Protein AF-A0A1E7EWP4-F1 (afdb_monomer)

Foldseek 3Di:
DDDDDDDDDPDPPDPPPPLALVVLLVQLVVCLVVVHQRDLSSLVRVPPPDPDPCLLVSLLSCCCRVPVCNFPFAFAPDDDDDDDPDDDRPGHTSVRDDSNRSSVSSSVVSVD

Organism: NCBI:txid635003

Structure (mmCIF, N/CA/C/O ba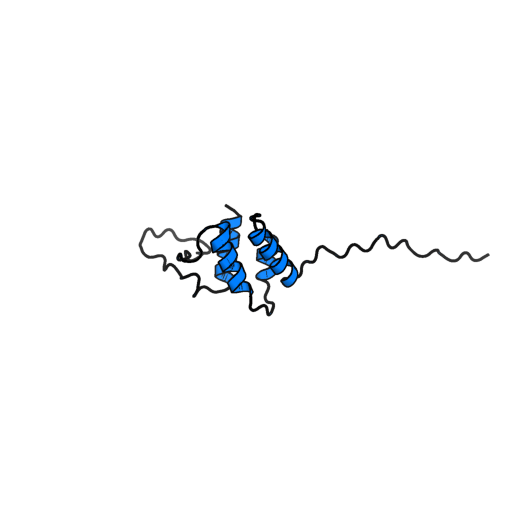ckbone):
data_AF-A0A1E7EWP4-F1
#
_entry.id   AF-A0A1E7EWP4-F1
#
loop_
_atom_site.group_PDB
_atom_site.id
_atom_site.type_symbol
_atom_site.label_atom_id
_atom_site.label_alt_id
_atom_site.label_comp_id
_atom_site.label_asym_id
_atom_site.label_entity_id
_atom_site.label_seq_id
_atom_site.pdbx_PDB_ins_code
_atom_site.Cartn_x
_atom_site.Cartn_y
_atom_site.Cartn_z
_atom_site.occupancy
_atom_site.B_iso_or_equiv
_atom_site.auth_seq_id
_atom_site.auth_comp_id
_atom_site.auth_asym_id
_atom_site.auth_atom_id
_atom_site.pdbx_PDB_model_num
ATOM 1 N N . MET A 1 1 ? 6.792 64.890 13.996 1.00 45.81 1 MET A N 1
ATOM 2 C CA . MET A 1 1 ? 5.702 63.901 13.861 1.00 45.81 1 MET A CA 1
ATOM 3 C C . MET A 1 1 ? 6.115 62.902 12.796 1.00 45.81 1 MET A C 1
ATOM 5 O O . MET A 1 1 ? 6.235 63.286 11.645 1.00 45.81 1 MET A O 1
ATOM 9 N N . GLY A 1 2 ? 6.421 61.669 13.185 1.00 43.00 2 GLY A N 1
ATOM 10 C CA . GLY A 1 2 ? 6.774 60.591 12.262 1.00 43.00 2 GLY A CA 1
ATOM 11 C C . GLY A 1 2 ? 6.439 59.272 12.940 1.00 43.00 2 GLY A C 1
ATOM 12 O O . GLY A 1 2 ? 7.202 58.796 13.771 1.00 43.00 2 GLY A O 1
ATOM 13 N N . THR A 1 3 ? 5.240 58.757 12.685 1.00 48.91 3 THR A N 1
ATOM 14 C CA . THR A 1 3 ? 4.755 57.495 13.249 1.00 48.91 3 THR A CA 1
ATOM 15 C C . THR A 1 3 ? 5.374 56.334 12.480 1.00 48.91 3 THR A C 1
ATOM 17 O O . THR A 1 3 ? 5.195 56.221 11.268 1.00 48.91 3 THR A O 1
ATOM 20 N N . THR A 1 4 ? 6.104 55.476 13.183 1.00 55.53 4 THR A N 1
ATOM 21 C CA . THR A 1 4 ? 6.607 54.196 12.679 1.00 55.53 4 THR A CA 1
ATOM 22 C C . THR A 1 4 ? 5.440 53.234 12.405 1.00 55.53 4 THR A C 1
ATOM 24 O O . THR A 1 4 ? 4.515 53.155 13.217 1.00 55.53 4 THR A O 1
ATOM 27 N N . PRO A 1 5 ? 5.432 52.480 11.290 1.00 54.41 5 PRO A N 1
ATOM 28 C CA . PRO A 1 5 ? 4.431 51.443 11.088 1.00 54.41 5 PRO A CA 1
ATOM 29 C C . PRO A 1 5 ? 4.766 50.186 11.907 1.00 54.41 5 PRO A C 1
ATOM 31 O O . PRO A 1 5 ? 5.861 49.629 11.837 1.00 54.41 5 PRO A O 1
ATOM 34 N N . SER A 1 6 ? 3.767 49.772 12.683 1.00 58.97 6 SER A N 1
ATOM 35 C CA . SER A 1 6 ? 3.690 48.581 13.531 1.00 58.97 6 SER A CA 1
ATOM 36 C C . SER A 1 6 ? 3.971 47.274 12.760 1.00 58.97 6 SER A C 1
ATOM 38 O O . SER A 1 6 ? 3.562 47.156 11.598 1.00 58.97 6 SER A O 1
ATOM 40 N N . PRO A 1 7 ? 4.646 46.272 13.358 1.00 60.16 7 PRO A N 1
ATOM 41 C CA . PRO A 1 7 ? 4.957 45.023 12.676 1.00 60.16 7 PRO A CA 1
ATOM 42 C C . PRO A 1 7 ? 3.683 44.226 12.377 1.00 60.16 7 PRO A C 1
ATOM 44 O O . PRO A 1 7 ? 2.856 43.959 13.246 1.00 60.16 7 PRO A O 1
ATOM 47 N N . ARG A 1 8 ? 3.548 43.838 11.105 1.00 55.50 8 ARG A N 1
ATOM 48 C CA . ARG A 1 8 ? 2.494 42.964 10.580 1.00 55.50 8 ARG A CA 1
ATOM 49 C C . ARG A 1 8 ? 2.304 41.740 11.480 1.00 55.50 8 ARG A C 1
ATOM 51 O O . ARG A 1 8 ? 3.238 40.959 11.657 1.00 55.50 8 ARG A O 1
ATOM 58 N N . ASN A 1 9 ? 1.074 41.568 11.964 1.00 50.84 9 ASN A N 1
ATOM 59 C CA . ASN A 1 9 ? 0.548 40.341 12.555 1.00 50.84 9 ASN A CA 1
ATOM 60 C C . ASN A 1 9 ? 0.941 39.126 11.699 1.00 50.84 9 ASN A C 1
ATOM 62 O O . ASN A 1 9 ? 0.312 38.848 10.678 1.00 50.84 9 ASN A O 1
ATOM 66 N N . LYS A 1 10 ? 1.978 38.392 12.107 1.00 58.94 10 LYS A N 1
ATOM 67 C CA . LYS A 1 10 ? 2.149 37.003 11.688 1.00 58.94 10 LYS A CA 1
ATOM 68 C C . LYS A 1 10 ? 1.233 36.203 12.601 1.00 58.94 10 LYS A C 1
ATOM 70 O O . LYS A 1 10 ? 1.532 36.052 13.782 1.00 58.94 10 LYS A O 1
ATOM 75 N N . GLY A 1 11 ? 0.089 35.768 12.073 1.00 60.62 11 GLY A N 1
ATOM 76 C CA . GLY A 1 11 ? -0.732 34.764 12.748 1.00 60.62 11 GLY A CA 1
ATOM 77 C C . GLY A 1 11 ? 0.112 33.528 13.095 1.00 60.62 11 GLY A C 1
ATOM 78 O O . GLY A 1 11 ? 1.218 33.379 12.563 1.00 60.62 11 GLY A O 1
ATOM 79 N N . PRO A 1 12 ? -0.367 32.651 13.992 1.00 58.12 12 PRO A N 1
ATOM 80 C CA . PRO A 1 12 ? 0.355 31.435 14.348 1.00 58.12 12 PRO A CA 1
ATOM 81 C C . PRO A 1 12 ? 0.770 30.685 13.078 1.00 58.12 12 PRO A C 1
ATOM 83 O O . PRO A 1 12 ? -0.060 30.361 12.228 1.00 58.12 12 PRO A O 1
ATOM 86 N N . PHE A 1 13 ? 2.077 30.462 12.926 1.00 58.62 13 PHE A N 1
ATOM 87 C CA . PHE A 1 13 ? 2.611 29.607 11.878 1.00 58.62 13 PHE A CA 1
ATOM 88 C C . PHE A 1 13 ? 2.175 28.180 12.202 1.00 58.62 13 PHE A C 1
ATOM 90 O O . PHE A 1 13 ? 2.782 27.509 13.034 1.00 58.62 13 PHE A O 1
ATOM 97 N N . PHE A 1 14 ? 1.087 27.736 11.583 1.00 51.72 14 PHE A N 1
ATOM 98 C CA . PHE A 1 14 ? 0.759 26.323 11.529 1.00 51.72 14 PHE A CA 1
ATOM 99 C C . PHE A 1 14 ? 1.651 25.713 10.447 1.00 51.72 14 PHE A C 1
ATOM 101 O O . PHE A 1 14 ? 1.488 26.081 9.278 1.00 51.72 14 PHE A O 1
ATOM 108 N N . PRO A 1 15 ? 2.615 24.835 10.788 1.00 55.25 15 PRO A N 1
ATOM 109 C CA . PRO A 1 15 ? 3.336 24.113 9.756 1.00 55.25 15 PRO A CA 1
ATOM 110 C C . PRO A 1 15 ? 2.295 23.382 8.896 1.00 55.25 15 PRO A C 1
ATOM 112 O O . PRO A 1 15 ? 1.346 22.814 9.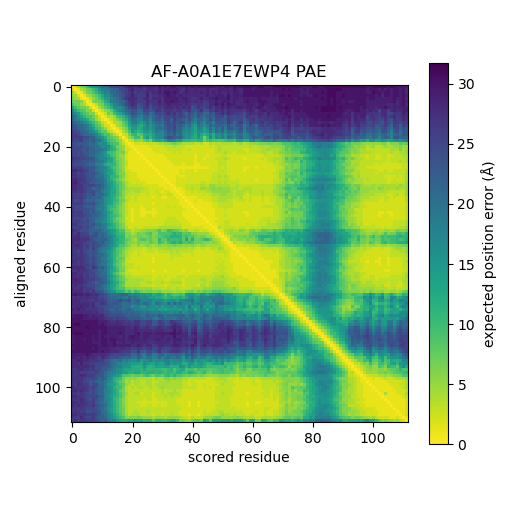452 1.00 55.25 15 PRO A O 1
ATOM 115 N N . PRO A 1 16 ? 2.406 23.426 7.557 1.00 58.88 16 PRO A N 1
ATOM 116 C CA . PRO A 1 16 ? 1.507 22.661 6.706 1.00 58.88 16 PRO A CA 1
ATOM 117 C C . PRO A 1 16 ? 1.533 21.205 7.179 1.00 58.88 16 PRO A C 1
ATOM 119 O O . PRO A 1 16 ? 2.614 20.692 7.484 1.00 58.88 16 PRO A O 1
ATOM 122 N N . LYS A 1 17 ? 0.349 20.571 7.286 1.00 60.44 17 LYS A N 1
ATOM 123 C CA . LYS A 1 17 ? 0.207 19.124 7.543 1.00 60.44 17 LYS A CA 1
ATOM 124 C C . LYS A 1 17 ? 1.312 18.430 6.761 1.00 60.44 17 LYS A C 1
ATOM 126 O O . LYS A 1 17 ? 1.404 18.658 5.561 1.00 60.44 17 LYS A O 1
ATOM 131 N N . GLN A 1 18 ? 2.216 17.732 7.436 1.00 61.50 18 GLN A N 1
ATOM 132 C CA . GLN A 1 18 ? 3.487 17.381 6.819 1.00 61.50 18 GLN A CA 1
ATOM 133 C C . GLN A 1 18 ? 3.239 16.440 5.624 1.00 61.50 18 GLN A C 1
ATOM 135 O O . GLN A 1 18 ? 2.836 15.287 5.784 1.00 61.50 18 GLN A O 1
ATOM 140 N N . LEU A 1 19 ? 3.410 16.982 4.416 1.00 73.69 19 LEU A N 1
ATOM 141 C CA . LEU A 1 19 ? 3.131 16.343 3.123 1.00 73.69 19 LEU A CA 1
ATOM 142 C C . LEU A 1 19 ? 4.350 15.567 2.605 1.00 73.69 19 LEU A C 1
ATOM 144 O O . LEU A 1 19 ? 4.475 15.339 1.403 1.00 73.69 19 LEU A O 1
ATOM 148 N N . THR A 1 20 ? 5.296 15.214 3.479 1.00 86.50 20 THR A N 1
ATOM 149 C CA . THR A 1 20 ? 6.471 14.470 3.033 1.00 86.50 20 THR A CA 1
ATOM 150 C C . THR A 1 20 ? 6.127 12.987 2.895 1.00 86.50 20 THR A C 1
ATOM 152 O O . THR A 1 20 ? 5.315 12.461 3.665 1.00 86.50 20 THR A O 1
ATOM 155 N N . PRO A 1 21 ? 6.761 12.275 1.953 1.00 87.75 21 PRO A N 1
ATOM 156 C CA . PRO A 1 21 ? 6.588 10.833 1.830 1.00 87.75 21 PRO A CA 1
ATOM 157 C C . PRO A 1 21 ? 6.960 10.049 3.098 1.00 87.75 21 PRO A C 1
ATOM 159 O O . PRO A 1 21 ? 6.369 9.010 3.378 1.00 87.75 21 PRO A O 1
ATOM 162 N N . ARG A 1 22 ? 7.901 10.553 3.907 1.00 87.94 22 ARG A N 1
ATOM 163 C CA . ARG A 1 22 ? 8.275 9.929 5.187 1.00 87.94 22 ARG A CA 1
ATOM 164 C C . ARG A 1 22 ? 7.168 10.039 6.227 1.00 87.94 22 ARG A C 1
ATOM 166 O O . ARG A 1 22 ? 6.869 9.054 6.894 1.00 87.94 22 ARG A O 1
ATOM 173 N N . ASP A 1 23 ? 6.539 11.205 6.329 1.00 89.06 23 ASP A N 1
ATOM 174 C CA . ASP A 1 23 ? 5.429 11.403 7.262 1.00 89.06 23 ASP A CA 1
ATOM 175 C C . ASP A 1 23 ? 4.198 10.608 6.822 1.00 89.06 23 ASP A C 1
ATOM 177 O O . ASP A 1 23 ? 3.486 10.063 7.660 1.00 89.06 23 ASP A O 1
ATOM 181 N N . ALA A 1 24 ? 3.975 10.487 5.509 1.00 91.06 24 ALA A N 1
ATOM 182 C CA . ALA A 1 24 ? 2.948 9.607 4.961 1.00 91.06 24 ALA A CA 1
ATOM 183 C C . ALA A 1 24 ? 3.191 8.142 5.350 1.00 91.06 24 ALA A C 1
ATOM 185 O O . ALA A 1 24 ? 2.263 7.465 5.777 1.00 91.06 24 ALA A O 1
ATOM 186 N N . LEU A 1 25 ? 4.439 7.668 5.288 1.00 90.69 25 LEU A N 1
ATOM 187 C CA . LEU A 1 25 ? 4.789 6.309 5.706 1.00 90.69 25 LEU A CA 1
ATOM 188 C C . LEU A 1 25 ? 4.462 6.069 7.188 1.00 90.69 25 LEU A C 1
ATOM 190 O O . LEU A 1 25 ? 3.814 5.075 7.504 1.00 90.69 25 LEU A O 1
ATOM 194 N N . LEU A 1 26 ? 4.821 7.008 8.070 1.00 90.44 26 LEU A N 1
ATOM 195 C CA . LEU A 1 26 ? 4.497 6.930 9.500 1.00 90.44 26 LEU A CA 1
ATOM 196 C C . LEU A 1 26 ? 2.983 6.935 9.759 1.00 90.44 26 LEU A C 1
ATOM 198 O O . LEU A 1 26 ? 2.493 6.199 10.613 1.00 90.44 26 LEU A O 1
ATOM 202 N N . ARG A 1 27 ? 2.220 7.752 9.021 1.00 92.31 27 ARG A N 1
ATOM 203 C CA . ARG A 1 27 ? 0.752 7.781 9.138 1.00 92.31 27 ARG A CA 1
ATOM 204 C C . ARG A 1 27 ? 0.114 6.468 8.705 1.00 92.31 27 ARG A C 1
ATOM 206 O O . ARG A 1 27 ? -0.810 6.003 9.371 1.00 92.31 27 ARG A O 1
ATOM 213 N N . ILE A 1 28 ? 0.618 5.864 7.630 1.00 92.81 28 ILE A N 1
ATOM 214 C CA . ILE A 1 28 ? 0.165 4.548 7.172 1.00 92.81 28 ILE A CA 1
ATOM 215 C C . ILE A 1 28 ? 0.463 3.499 8.245 1.00 92.81 28 ILE A C 1
ATOM 217 O O . ILE A 1 28 ? -0.442 2.768 8.627 1.00 92.81 28 ILE A O 1
ATOM 221 N N . GLU A 1 29 ? 1.688 3.453 8.778 1.00 92.62 29 GLU A N 1
ATOM 222 C CA . GLU A 1 29 ? 2.061 2.511 9.844 1.00 92.62 29 GLU A CA 1
ATOM 223 C C . GLU A 1 29 ? 1.135 2.628 11.059 1.00 92.62 29 GLU A C 1
ATOM 225 O O . GLU A 1 29 ? 0.569 1.627 11.490 1.00 92.62 29 GLU A O 1
ATOM 230 N N . ASN A 1 30 ? 0.893 3.849 11.540 1.00 92.44 30 ASN A N 1
ATOM 231 C CA . ASN A 1 30 ? -0.006 4.087 12.667 1.00 92.44 30 ASN A CA 1
ATOM 232 C C . ASN A 1 30 ? -1.465 3.693 12.360 1.00 92.44 30 ASN A C 1
ATOM 234 O O . ASN A 1 30 ? -2.181 3.225 13.244 1.00 92.44 30 ASN A O 1
ATOM 238 N N . SER A 1 31 ? -1.919 3.868 11.114 1.00 92.44 31 SER A N 1
ATOM 239 C CA . SER A 1 31 ? -3.262 3.439 10.697 1.00 92.44 31 SER A CA 1
ATOM 240 C C . SER A 1 31 ? -3.375 1.915 10.749 1.00 92.44 31 SER A C 1
ATOM 242 O O . SER A 1 31 ? -4.294 1.391 11.368 1.00 92.44 31 SER A O 1
ATOM 244 N N . LEU A 1 32 ? -2.377 1.203 10.223 1.00 91.75 32 LEU A N 1
ATOM 245 C CA . LEU A 1 32 ? -2.328 -0.260 10.256 1.00 91.75 32 LEU A CA 1
ATOM 246 C C . LEU A 1 32 ? -2.236 -0.803 11.691 1.00 91.75 32 LEU A C 1
ATOM 248 O O . LEU A 1 32 ? -2.953 -1.737 12.037 1.00 91.75 32 LEU A O 1
ATOM 252 N N . ASP A 1 33 ? -1.409 -0.196 12.547 1.00 92.25 33 ASP A N 1
ATOM 253 C CA . ASP A 1 33 ? -1.261 -0.599 13.954 1.00 92.25 33 ASP A CA 1
ATOM 254 C C . ASP A 1 33 ? -2.545 -0.375 14.771 1.00 92.25 33 ASP A C 1
ATOM 256 O O . ASP A 1 33 ? -2.836 -1.131 15.698 1.00 92.25 33 ASP A O 1
ATOM 260 N N . SER A 1 34 ? -3.326 0.655 14.430 1.00 90.75 34 SER A N 1
ATOM 261 C CA . SER A 1 34 ? -4.603 0.964 15.089 1.00 90.75 34 SER A CA 1
ATOM 262 C C . SER A 1 34 ? -5.809 0.257 14.463 1.00 90.75 34 SER A C 1
ATOM 264 O O . SER A 1 34 ? -6.916 0.378 14.989 1.00 90.75 34 SER A O 1
ATOM 266 N N . GLY A 1 35 ? -5.616 -0.477 13.361 1.00 87.00 35 GLY A N 1
ATOM 267 C CA . GLY A 1 35 ? -6.703 -1.073 12.582 1.00 87.00 35 GLY A CA 1
ATOM 268 C C . GLY A 1 35 ? -7.594 -0.041 11.878 1.00 87.00 35 GLY A C 1
ATOM 269 O O . GLY A 1 35 ? -8.745 -0.335 11.565 1.00 87.00 35 GLY A O 1
ATOM 270 N N . ALA A 1 36 ? -7.092 1.177 11.671 1.00 89.19 36 ALA A N 1
ATOM 271 C CA . ALA A 1 36 ? -7.767 2.224 10.920 1.00 89.19 36 ALA A CA 1
ATOM 272 C C . ALA A 1 36 ? -7.506 2.092 9.410 1.00 89.19 36 ALA A C 1
ATOM 274 O O . ALA A 1 36 ? -6.475 1.578 8.980 1.00 89.19 36 ALA A O 1
ATOM 275 N N . THR A 1 37 ? -8.433 2.620 8.610 1.00 88.62 37 THR A N 1
ATOM 276 C CA . THR A 1 37 ? -8.332 2.644 7.145 1.00 88.62 37 THR A CA 1
ATOM 277 C C . THR A 1 37 ? -7.182 3.528 6.676 1.00 88.62 37 THR A C 1
ATOM 279 O O . THR A 1 37 ? -7.003 4.651 7.162 1.00 88.62 37 THR A O 1
ATOM 282 N N . VAL A 1 38 ? -6.426 3.052 5.690 1.00 91.81 38 VAL A N 1
ATOM 283 C CA . VAL A 1 38 ? -5.298 3.799 5.132 1.00 91.81 38 VAL A CA 1
ATOM 284 C C . VAL A 1 38 ? -5.776 4.902 4.183 1.00 91.81 38 VAL A C 1
ATOM 286 O O . VAL A 1 38 ? -6.627 4.708 3.318 1.00 91.81 38 VAL A O 1
ATOM 289 N N . SER A 1 39 ? -5.186 6.096 4.297 1.00 92.12 39 SER A N 1
ATOM 290 C CA . SER A 1 39 ? -5.498 7.215 3.403 1.00 92.12 39 SER A CA 1
ATOM 291 C C . SER A 1 39 ? -4.892 7.031 2.009 1.00 92.12 39 SER A C 1
ATOM 293 O O . SER A 1 39 ? -3.677 6.887 1.852 1.00 92.12 39 SER A O 1
ATOM 295 N N . ILE A 1 40 ? -5.722 7.169 0.969 1.00 92.88 40 ILE A N 1
ATOM 296 C CA . ILE A 1 40 ? -5.282 7.195 -0.438 1.00 92.88 40 ILE A CA 1
ATOM 297 C C . ILE A 1 40 ? -4.233 8.292 -0.681 1.00 92.88 40 ILE A C 1
ATOM 299 O O . ILE A 1 40 ? -3.317 8.107 -1.485 1.00 92.88 40 ILE A O 1
ATOM 303 N N . GLU A 1 41 ? -4.362 9.449 -0.025 1.00 91.44 41 GLU A N 1
ATOM 304 C CA . GLU A 1 41 ? -3.413 10.557 -0.185 1.00 91.44 41 GLU A CA 1
ATOM 305 C C . GLU A 1 41 ? -2.025 10.183 0.338 1.00 91.44 41 GLU A C 1
ATOM 307 O O . GLU A 1 41 ? -1.024 10.469 -0.319 1.00 91.44 41 GLU A O 1
ATOM 312 N N . ASP A 1 42 ? -1.963 9.467 1.461 1.00 91.25 42 ASP A N 1
ATOM 313 C CA . ASP A 1 42 ? -0.704 8.994 2.029 1.00 91.25 42 ASP A CA 1
ATOM 314 C C . ASP A 1 42 ? -0.060 7.925 1.145 1.00 91.25 42 ASP A C 1
ATOM 316 O O . ASP A 1 42 ? 1.150 7.968 0.905 1.00 91.25 42 ASP A O 1
ATOM 320 N N . VAL A 1 43 ? -0.863 7.022 0.569 1.00 92.00 43 VAL A N 1
ATOM 321 C CA . VAL A 1 43 ? -0.358 6.046 -0.406 1.00 92.00 43 VAL A CA 1
ATOM 322 C C . VAL A 1 43 ? 0.227 6.761 -1.625 1.00 92.00 43 VAL A C 1
ATOM 324 O O . VAL A 1 43 ? 1.337 6.448 -2.045 1.00 92.00 43 VAL A O 1
ATOM 327 N N . LYS A 1 44 ? -0.446 7.781 -2.171 1.00 91.56 44 LYS A N 1
ATOM 328 C CA . LYS A 1 44 ? 0.099 8.574 -3.288 1.00 91.56 44 LYS A CA 1
ATOM 329 C C . LYS A 1 44 ? 1.419 9.258 -2.929 1.00 91.56 44 LYS A C 1
ATOM 331 O O . LYS A 1 44 ? 2.325 9.284 -3.760 1.00 91.56 44 LYS A O 1
ATOM 336 N N . LEU A 1 45 ? 1.545 9.786 -1.710 1.00 91.88 45 LEU A N 1
ATOM 337 C CA . LEU A 1 45 ? 2.774 10.435 -1.249 1.00 91.88 45 LEU A CA 1
ATOM 338 C C . LEU A 1 45 ? 3.952 9.459 -1.192 1.00 91.88 45 LEU A C 1
ATOM 340 O O . LEU A 1 45 ? 5.035 9.796 -1.667 1.00 91.88 45 LEU A O 1
ATOM 344 N N . ILE A 1 46 ? 3.761 8.235 -0.690 1.00 91.50 46 ILE A N 1
ATOM 345 C CA . ILE A 1 46 ? 4.850 7.246 -0.657 1.00 91.50 46 ILE A CA 1
ATOM 346 C C . ILE A 1 46 ? 5.231 6.722 -2.049 1.00 91.50 46 ILE A C 1
ATOM 348 O O . ILE A 1 46 ? 6.321 6.176 -2.208 1.00 91.50 46 ILE A O 1
ATOM 352 N N . LEU A 1 47 ? 4.379 6.892 -3.065 1.00 91.12 47 LEU A N 1
ATOM 353 C CA . LEU A 1 47 ? 4.700 6.539 -4.454 1.00 91.12 47 LEU A CA 1
ATOM 354 C C . LEU A 1 47 ? 5.524 7.603 -5.180 1.00 91.12 47 LEU A C 1
ATOM 356 O O . LEU A 1 47 ? 6.046 7.323 -6.258 1.00 91.12 47 LEU A O 1
ATOM 360 N N . LEU A 1 48 ? 5.706 8.790 -4.593 1.00 88.69 48 LEU A N 1
ATOM 361 C CA . LEU A 1 48 ? 6.608 9.789 -5.156 1.00 88.69 48 LEU A CA 1
ATOM 362 C C . LEU A 1 48 ? 8.041 9.222 -5.274 1.00 88.69 48 LEU A C 1
ATOM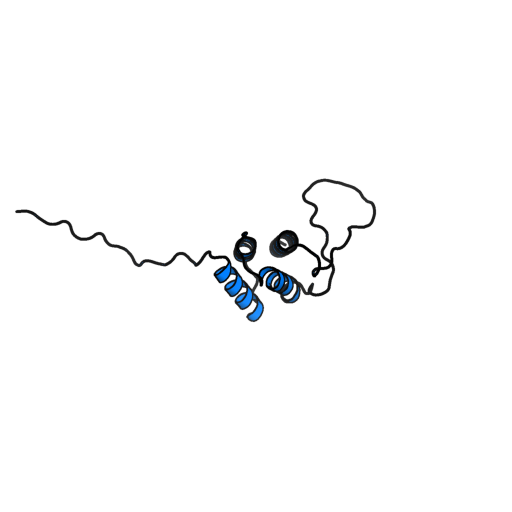 364 O O . LEU A 1 48 ? 8.475 8.421 -4.431 1.00 88.69 48 LEU A O 1
ATOM 368 N N . PRO A 1 49 ? 8.802 9.618 -6.314 1.00 79.69 49 PRO A N 1
ATOM 369 C CA . PRO A 1 49 ? 10.144 9.107 -6.582 1.00 79.69 49 PRO A CA 1
ATOM 370 C C . PRO A 1 49 ? 11.178 9.678 -5.595 1.00 79.69 49 PRO A C 1
ATOM 372 O O . PRO A 1 49 ? 12.048 10.465 -5.947 1.00 79.69 49 PRO A O 1
ATOM 375 N N . GLU A 1 50 ? 11.105 9.258 -4.334 1.00 80.88 50 GLU A N 1
ATOM 376 C CA . GLU A 1 50 ? 12.077 9.566 -3.281 1.00 80.88 50 GLU A CA 1
ATOM 377 C C . GLU A 1 50 ? 12.834 8.294 -2.872 1.00 80.88 50 GLU A C 1
ATOM 379 O O . GLU A 1 50 ? 12.308 7.188 -2.963 1.00 80.88 50 GLU A O 1
ATOM 384 N N . ARG A 1 51 ? 14.085 8.391 -2.408 1.00 75.62 51 ARG A N 1
ATOM 385 C CA . ARG A 1 51 ? 14.825 7.221 -1.903 1.00 75.62 51 ARG A CA 1
ATOM 386 C C . ARG A 1 51 ? 14.294 6.773 -0.537 1.00 75.62 51 ARG A C 1
ATOM 388 O O . ARG A 1 51 ? 14.798 7.186 0.502 1.00 75.62 51 ARG A O 1
ATOM 395 N N . MET A 1 52 ? 13.316 5.869 -0.556 1.00 79.44 52 MET A N 1
ATOM 396 C CA . MET A 1 52 ? 12.789 5.186 0.630 1.00 79.44 52 MET A CA 1
ATOM 397 C C . MET A 1 52 ? 12.759 3.670 0.396 1.00 79.44 52 MET A C 1
ATOM 399 O O . MET A 1 52 ? 12.050 3.190 -0.495 1.00 79.44 52 MET A O 1
ATOM 403 N N . GLY A 1 53 ? 13.546 2.910 1.163 1.00 79.12 53 GLY A N 1
ATOM 404 C CA . GLY A 1 53 ? 13.693 1.453 0.988 1.00 79.12 53 GLY A CA 1
ATOM 405 C C . GLY A 1 53 ? 12.497 0.633 1.487 1.00 79.12 53 GLY A C 1
ATOM 406 O O . GLY A 1 53 ? 12.263 -0.485 1.043 1.00 79.12 53 GLY A O 1
ATOM 407 N N . ASN A 1 54 ? 11.701 1.216 2.374 1.00 84.69 54 ASN A N 1
ATOM 408 C CA . ASN A 1 54 ? 10.606 0.597 3.116 1.00 84.69 54 ASN A CA 1
ATOM 409 C C . ASN A 1 54 ? 9.234 0.706 2.420 1.00 84.69 54 ASN A C 1
ATOM 411 O O . ASN A 1 54 ? 8.278 0.072 2.857 1.00 84.69 54 ASN A O 1
ATOM 415 N N . ARG A 1 55 ? 9.136 1.405 1.280 1.00 88.88 55 ARG A N 1
ATOM 416 C CA . ARG A 1 55 ? 7.882 1.551 0.511 1.00 88.88 55 ARG A CA 1
ATOM 417 C C . ARG A 1 55 ? 7.257 0.224 0.099 1.00 88.88 55 ARG A C 1
ATOM 419 O O . ARG A 1 55 ? 6.062 0.012 0.250 1.00 88.88 55 ARG A O 1
ATOM 426 N N . LYS A 1 56 ? 8.073 -0.694 -0.421 1.00 86.38 56 LYS A N 1
ATOM 427 C CA . LYS A 1 56 ? 7.565 -2.000 -0.853 1.00 86.38 56 LYS A CA 1
ATOM 428 C C . LYS A 1 56 ? 7.032 -2.794 0.339 1.00 86.38 56 LYS A C 1
ATOM 430 O O . LYS A 1 56 ? 6.027 -3.473 0.203 1.00 86.38 56 LYS A O 1
ATOM 435 N N . LEU A 1 57 ? 7.688 -2.700 1.497 1.00 87.38 57 LEU A N 1
ATOM 436 C CA . LEU A 1 57 ? 7.251 -3.387 2.712 1.00 87.38 57 LEU A CA 1
ATOM 437 C C . LEU A 1 57 ? 5.914 -2.837 3.208 1.00 87.38 57 LEU A C 1
ATOM 439 O O . LEU A 1 57 ? 5.013 -3.629 3.459 1.00 87.38 57 LEU A O 1
ATOM 443 N N . ILE A 1 58 ? 5.759 -1.510 3.271 1.00 90.06 58 ILE A N 1
ATOM 444 C CA . ILE A 1 58 ? 4.514 -0.915 3.762 1.00 90.06 58 ILE A CA 1
ATOM 445 C C . ILE A 1 58 ? 3.337 -1.211 2.828 1.00 90.06 58 ILE A C 1
ATOM 447 O O . ILE A 1 58 ? 2.287 -1.618 3.301 1.00 90.06 58 ILE A O 1
ATOM 451 N N . LEU A 1 59 ? 3.522 -1.147 1.504 1.00 89.75 59 LEU A N 1
ATOM 452 C CA . LEU A 1 59 ? 2.468 -1.502 0.545 1.00 89.75 59 LEU A CA 1
ATOM 453 C C . LEU A 1 59 ? 2.018 -2.964 0.685 1.00 89.75 59 LEU A C 1
ATOM 455 O O . LEU A 1 59 ? 0.830 -3.259 0.601 1.00 89.75 59 LEU A O 1
ATO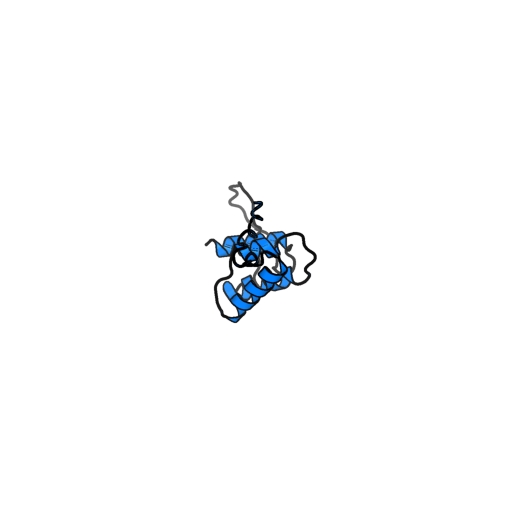M 459 N N . ARG A 1 60 ? 2.953 -3.888 0.943 1.00 86.56 60 ARG A N 1
ATOM 460 C CA . ARG A 1 60 ? 2.604 -5.287 1.241 1.00 86.56 60 ARG A CA 1
ATOM 461 C C . ARG A 1 60 ? 1.840 -5.421 2.548 1.00 86.56 60 ARG A C 1
ATOM 463 O O . ARG A 1 60 ? 0.929 -6.236 2.625 1.00 86.56 60 ARG A O 1
ATOM 470 N N . ARG A 1 61 ? 2.225 -4.639 3.554 1.00 88.56 61 ARG A N 1
ATOM 471 C CA . ARG A 1 61 ? 1.566 -4.627 4.854 1.00 88.56 61 ARG A CA 1
ATOM 472 C C . ARG A 1 61 ? 0.128 -4.123 4.743 1.00 88.56 61 ARG A C 1
ATOM 474 O O . ARG A 1 61 ? -0.747 -4.768 5.289 1.00 88.56 61 ARG A O 1
ATOM 481 N N . ILE A 1 62 ? -0.129 -3.080 3.950 1.00 89.69 62 ILE A N 1
ATOM 482 C CA . ILE A 1 62 ? -1.496 -2.626 3.639 1.00 89.69 62 ILE A CA 1
ATOM 483 C C . ILE A 1 62 ? -2.320 -3.777 3.050 1.00 89.69 62 ILE A C 1
ATOM 485 O O . ILE A 1 62 ? -3.378 -4.121 3.562 1.00 89.69 62 ILE A O 1
ATOM 489 N N . LEU A 1 63 ? -1.801 -4.442 2.012 1.00 87.38 63 LEU A N 1
ATOM 490 C CA . LEU A 1 63 ? -2.489 -5.583 1.399 1.00 87.38 63 LEU A CA 1
ATOM 491 C C . LEU A 1 63 ? -2.761 -6.719 2.388 1.00 87.38 63 LEU A C 1
ATOM 493 O O . LEU A 1 63 ? -3.795 -7.373 2.303 1.00 87.38 63 LEU A O 1
ATOM 497 N N . GLN A 1 64 ? -1.829 -6.989 3.296 1.00 85.06 64 GLN A N 1
ATOM 498 C CA . GLN A 1 64 ? -1.976 -8.041 4.289 1.00 85.06 64 GLN A CA 1
ATOM 499 C C . GLN A 1 64 ? -2.982 -7.669 5.379 1.00 85.06 64 GLN A C 1
ATOM 501 O O . GLN A 1 64 ? -3.906 -8.440 5.613 1.00 85.06 64 GLN A O 1
ATOM 506 N N . ASP A 1 65 ? -2.793 -6.526 6.025 1.00 86.50 65 ASP A N 1
ATOM 507 C CA . ASP A 1 65 ? -3.487 -6.170 7.260 1.00 86.50 65 ASP A CA 1
ATOM 508 C C . ASP A 1 65 ? -4.890 -5.608 6.962 1.00 86.50 65 ASP A C 1
ATOM 510 O O . ASP A 1 65 ? -5.833 -5.907 7.689 1.00 86.50 65 ASP A O 1
ATOM 514 N N . GLU A 1 66 ? -5.058 -4.858 5.866 1.00 85.94 66 GLU A N 1
ATOM 515 C CA . GLU A 1 66 ? -6.335 -4.222 5.505 1.00 85.94 66 GLU A CA 1
ATOM 516 C C . GLU A 1 66 ? -7.194 -5.110 4.589 1.00 85.94 66 GLU A C 1
ATOM 518 O O . GLU A 1 66 ? -8.415 -5.146 4.721 1.00 85.94 66 GLU A O 1
ATOM 523 N N . PHE A 1 67 ? -6.565 -5.899 3.707 1.00 84.62 67 PHE A N 1
ATOM 524 C CA . PHE A 1 67 ? -7.272 -6.692 2.687 1.00 84.62 67 PHE A CA 1
ATOM 525 C C . PHE A 1 67 ? -7.060 -8.214 2.790 1.00 84.62 67 PHE A C 1
ATOM 527 O O . PHE A 1 67 ? -7.651 -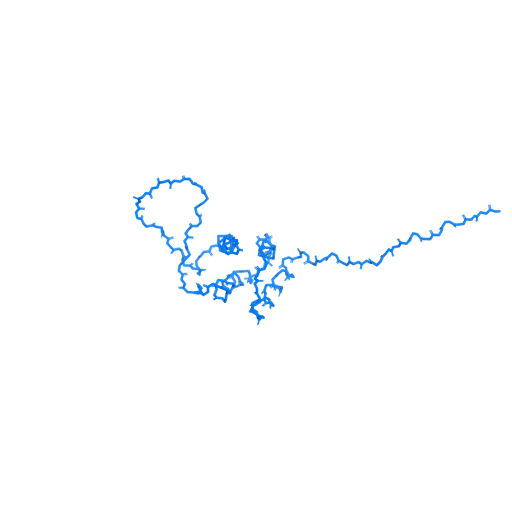8.970 2.017 1.00 84.62 67 PHE A O 1
ATOM 534 N N . ASN A 1 68 ? -6.244 -8.713 3.728 1.00 82.88 68 ASN A N 1
ATOM 535 C CA . ASN A 1 68 ? -5.925 -10.145 3.870 1.00 82.88 68 ASN A CA 1
ATOM 536 C C . ASN A 1 68 ? -5.342 -10.793 2.586 1.00 82.88 68 ASN A C 1
ATOM 538 O O . ASN A 1 68 ? -5.663 -11.934 2.220 1.00 82.88 68 ASN A O 1
ATOM 542 N N . LEU A 1 69 ? -4.456 -10.065 1.890 1.00 79.25 69 LEU A N 1
ATOM 543 C CA . LEU A 1 69 ? -3.826 -10.449 0.614 1.00 79.25 69 LEU A CA 1
ATOM 544 C C . LEU A 1 69 ? -2.306 -10.729 0.704 1.00 79.25 69 LEU A C 1
ATOM 546 O O . LEU A 1 69 ? -1.668 -10.957 -0.321 1.00 79.25 69 LEU A O 1
ATOM 550 N N . GLY A 1 70 ? -1.707 -10.784 1.903 1.00 59.66 70 GLY A N 1
ATOM 551 C CA . GLY A 1 70 ? -0.244 -10.842 2.138 1.00 59.66 70 GLY A CA 1
ATOM 552 C C . GLY A 1 70 ? 0.547 -12.028 1.544 1.00 59.66 70 GLY A C 1
ATOM 553 O O . GLY A 1 70 ? 1.777 -12.048 1.612 1.00 59.66 70 GLY A O 1
ATOM 554 N N . GLY A 1 71 ? -0.130 -13.003 0.934 1.00 58.94 71 GLY A N 1
ATOM 555 C CA . GLY A 1 71 ? 0.475 -14.149 0.242 1.00 58.94 71 GLY A CA 1
ATOM 556 C C . GLY A 1 71 ? -0.226 -14.544 -1.059 1.00 58.94 71 GLY A C 1
ATOM 557 O O . GLY A 1 71 ? 0.041 -15.625 -1.575 1.00 58.94 71 GLY A O 1
ATOM 558 N N . LYS A 1 72 ? -1.135 -13.705 -1.569 1.00 64.75 72 LYS A N 1
ATOM 559 C CA . LYS A 1 72 ? -1.909 -13.972 -2.788 1.00 64.75 72 LYS A CA 1
ATOM 560 C C . LYS A 1 72 ? -1.292 -13.245 -3.979 1.00 64.75 72 LYS A C 1
ATOM 562 O O . LYS A 1 72 ? -0.528 -12.296 -3.806 1.00 64.75 72 LYS A O 1
ATOM 567 N N . CYS A 1 73 ? -1.587 -13.710 -5.183 1.00 62.66 73 CYS A N 1
ATOM 568 C CA . CYS A 1 73 ? -1.142 -13.033 -6.389 1.00 62.66 73 CYS A CA 1
ATOM 569 C C . CYS A 1 73 ? -2.011 -11.805 -6.680 1.00 62.66 73 CYS A C 1
ATOM 571 O O . CYS A 1 73 ? -3.196 -11.788 -6.347 1.00 62.66 73 CYS A O 1
ATOM 573 N N . VAL A 1 74 ? -1.411 -10.782 -7.283 1.00 62.16 74 VAL A N 1
ATOM 574 C CA . VAL A 1 74 ? -2.092 -9.533 -7.634 1.00 62.16 74 VAL A CA 1
ATOM 575 C C . VAL A 1 74 ? -2.437 -9.570 -9.118 1.00 62.16 74 VAL A C 1
ATOM 577 O O . VAL A 1 74 ? -1.546 -9.876 -9.916 1.00 62.16 74 VAL A O 1
ATOM 580 N N . PRO A 1 75 ? -3.682 -9.255 -9.517 1.00 60.47 75 PRO A N 1
ATOM 581 C CA . PRO A 1 75 ? -4.010 -9.146 -10.927 1.00 60.47 75 PRO A CA 1
ATOM 582 C C . PRO A 1 75 ? -3.178 -8.044 -11.595 1.00 60.47 75 PRO A C 1
ATOM 584 O O . PRO A 1 75 ? -2.925 -6.992 -10.991 1.00 60.47 75 PRO A O 1
ATOM 587 N N . PRO A 1 76 ? -2.737 -8.256 -12.843 1.00 58.38 76 PRO A N 1
ATOM 588 C CA . PRO A 1 76 ? -2.105 -7.204 -13.612 1.00 58.38 76 PRO A CA 1
ATOM 589 C C . PRO A 1 76 ? -3.081 -6.027 -13.748 1.00 58.38 76 PRO A C 1
ATOM 591 O O . PRO A 1 76 ? -4.189 -6.186 -14.245 1.00 58.38 76 PRO A O 1
ATOM 594 N N . ILE A 1 77 ? -2.685 -4.829 -13.307 1.00 60.09 77 ILE A N 1
ATOM 595 C CA . ILE A 1 77 ? -3.501 -3.625 -13.527 1.00 60.09 77 ILE A CA 1
ATOM 596 C C . ILE A 1 77 ? -3.428 -3.280 -15.013 1.00 60.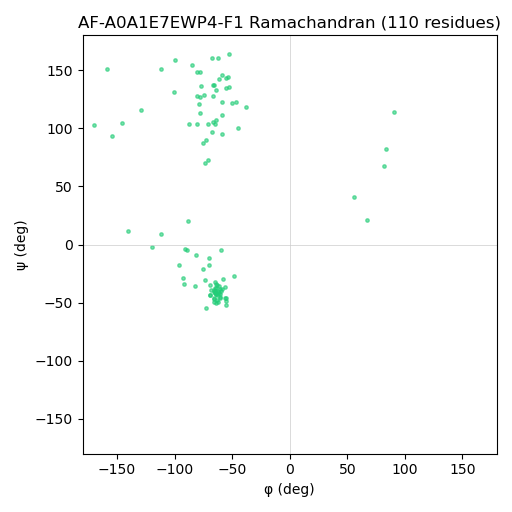09 77 ILE A C 1
ATOM 598 O O . ILE A 1 77 ? -2.407 -2.779 -15.489 1.00 60.09 77 ILE A O 1
ATOM 602 N N . ILE A 1 78 ? -4.491 -3.589 -15.747 1.00 56.53 78 ILE A N 1
ATOM 603 C CA . ILE A 1 78 ? -4.619 -3.288 -17.170 1.00 56.53 78 ILE A CA 1
ATOM 604 C C . ILE A 1 78 ? -5.192 -1.876 -17.274 1.00 56.53 78 ILE A C 1
ATOM 606 O O . ILE A 1 78 ? -6.377 -1.647 -17.032 1.00 56.53 78 ILE A O 1
ATOM 610 N N . SER A 1 79 ? -4.351 -0.896 -17.599 1.00 45.28 79 SER A N 1
ATOM 611 C CA . SER A 1 79 ? -4.835 0.440 -17.950 1.00 45.28 79 SER A CA 1
ATOM 612 C C . SER A 1 79 ? -5.425 0.408 -19.360 1.00 45.28 79 SER A C 1
ATOM 614 O O . SER A 1 79 ? -4.735 0.706 -20.325 1.00 45.28 79 SER A O 1
ATOM 616 N N . GLY A 1 80 ? -6.714 0.081 -19.447 1.00 42.34 80 GLY A N 1
ATOM 617 C CA . GLY A 1 80 ? -7.589 0.482 -20.548 1.00 42.34 80 GLY A CA 1
ATOM 618 C C . GLY A 1 80 ? -7.679 -0.463 -21.749 1.00 42.34 80 GLY A C 1
ATOM 619 O O . GLY A 1 80 ? -6.766 -0.542 -22.560 1.00 42.34 80 GLY A O 1
ATOM 620 N N . GLY A 1 81 ? -8.879 -1.028 -21.923 1.00 48.56 81 GLY A N 1
ATOM 621 C CA . GLY A 1 81 ? -9.487 -1.266 -23.234 1.00 48.56 81 GLY A CA 1
ATOM 622 C C . GLY A 1 81 ? -9.071 -2.540 -23.960 1.00 48.56 81 GLY A C 1
ATOM 623 O O . GLY A 1 81 ? -8.292 -2.487 -24.902 1.00 48.56 81 GLY A O 1
ATOM 624 N N . GLY A 1 82 ? -9.691 -3.660 -23.604 1.00 41.66 82 GLY A N 1
ATOM 625 C CA . GLY A 1 82 ? -9.685 -4.860 -24.431 1.00 41.66 82 GLY A CA 1
ATOM 626 C C . GLY A 1 82 ? -10.673 -5.871 -23.880 1.00 41.66 82 GLY A C 1
ATOM 627 O O . GLY A 1 82 ? -10.388 -6.496 -22.866 1.00 41.66 82 GLY A O 1
ATOM 628 N N . ASN A 1 83 ? -11.839 -5.983 -24.520 1.00 53.22 83 ASN A N 1
ATOM 629 C CA . ASN A 1 83 ? -12.595 -7.229 -24.494 1.00 53.22 83 ASN A CA 1
ATOM 630 C C . ASN A 1 83 ? -11.676 -8.295 -25.092 1.00 53.22 83 ASN A C 1
ATOM 632 O O . ASN A 1 83 ? -11.402 -8.219 -26.287 1.00 53.22 83 ASN A O 1
ATOM 636 N N . ASP A 1 84 ? -11.223 -9.240 -24.284 1.00 45.28 84 ASP A N 1
ATOM 637 C CA . ASP A 1 84 ? -10.861 -10.559 -24.783 1.00 45.28 84 ASP A CA 1
ATOM 638 C C . ASP A 1 84 ? -11.227 -11.554 -23.682 1.00 45.28 84 ASP A C 1
ATOM 640 O O . ASP A 1 84 ? -10.629 -11.586 -22.605 1.00 45.28 84 ASP A O 1
ATOM 644 N N . ASP A 1 85 ? -12.331 -12.250 -23.927 1.00 53.31 85 ASP A N 1
ATOM 645 C CA . ASP A 1 85 ? -12.764 -13.441 -23.216 1.00 53.31 85 ASP A CA 1
ATOM 646 C C . ASP A 1 85 ? -11.816 -14.592 -23.602 1.00 53.31 85 ASP A C 1
ATOM 648 O O . ASP A 1 85 ? -12.198 -15.444 -24.388 1.00 53.31 85 ASP A O 1
ATOM 652 N N . ASP A 1 86 ? -10.572 -14.602 -23.118 1.00 46.09 86 ASP A N 1
ATOM 653 C CA . ASP A 1 86 ? -9.680 -15.767 -23.216 1.00 46.09 86 ASP A CA 1
ATOM 654 C C . ASP A 1 86 ? -8.567 -15.693 -22.149 1.00 46.09 86 ASP A C 1
ATOM 656 O O . ASP A 1 86 ? -8.201 -14.630 -21.646 1.00 46.09 86 ASP A O 1
ATOM 660 N N . ASP A 1 87 ? -8.116 -16.873 -21.741 1.00 51.47 87 ASP A N 1
ATOM 661 C CA . ASP A 1 87 ? -7.465 -17.215 -20.477 1.00 51.47 87 ASP A CA 1
ATOM 662 C C . ASP A 1 87 ? -6.112 -16.531 -20.147 1.00 51.47 87 ASP A C 1
ATOM 664 O O . ASP A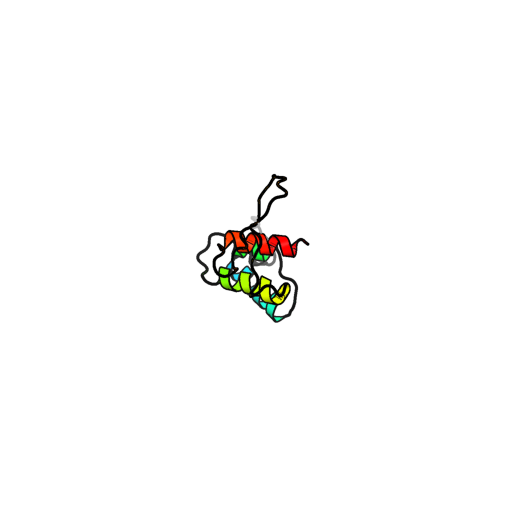 1 87 ? -5.347 -16.107 -21.009 1.00 51.47 87 ASP A O 1
ATOM 668 N N . ASP A 1 88 ? -5.773 -16.561 -18.846 1.00 43.09 88 ASP A N 1
ATOM 669 C CA . ASP A 1 88 ? -4.441 -16.319 -18.252 1.00 43.09 88 ASP A CA 1
ATOM 670 C C . ASP A 1 88 ? -4.004 -14.850 -18.028 1.00 43.09 88 ASP A C 1
ATOM 672 O O . ASP A 1 88 ? -3.010 -14.345 -18.557 1.00 43.09 88 ASP A O 1
ATOM 676 N N . TYR A 1 89 ? -4.679 -14.148 -17.108 1.00 49.84 89 TYR A N 1
ATOM 677 C CA . TYR A 1 89 ? -4.033 -13.011 -16.445 1.00 49.84 89 TYR A CA 1
ATOM 678 C C . TYR A 1 89 ? -2.865 -13.529 -15.601 1.00 49.84 89 TYR A C 1
ATOM 680 O O . TYR A 1 89 ? -3.087 -14.067 -14.516 1.00 49.84 89 TYR A O 1
ATOM 688 N N . GLU A 1 90 ? -1.629 -13.347 -16.078 1.00 53.66 90 GLU A N 1
ATOM 689 C CA . GLU A 1 90 ? -0.410 -13.715 -15.351 1.00 53.66 90 GLU A CA 1
ATOM 690 C C . GLU A 1 90 ? -0.368 -12.969 -14.006 1.00 53.66 90 GLU A C 1
ATOM 692 O O . GLU A 1 90 ? -0.016 -11.792 -13.881 1.00 53.66 90 GLU A O 1
ATOM 697 N N . LEU A 1 91 ? -0.851 -13.669 -12.991 1.00 53.44 91 LEU A N 1
ATOM 698 C CA . LEU A 1 91 ? -1.016 -13.217 -11.628 1.00 53.44 91 LEU A CA 1
ATOM 699 C C . LEU A 1 91 ? 0.373 -12.983 -11.016 1.00 53.44 91 LEU A C 1
ATOM 701 O O . LEU A 1 91 ? 1.079 -13.927 -10.659 1.00 53.44 91 LEU A O 1
ATOM 705 N N . GLU A 1 92 ? 0.782 -11.722 -10.866 1.00 60.97 92 GLU A N 1
ATOM 706 C CA . GLU A 1 92 ? 2.130 -11.406 -10.396 1.00 60.97 92 GLU A CA 1
ATOM 707 C C . GLU A 1 92 ? 2.201 -11.540 -8.871 1.00 60.97 92 GLU A C 1
ATOM 709 O O . GLU A 1 92 ? 1.403 -10.969 -8.114 1.00 60.97 92 GLU A O 1
ATOM 714 N N . PHE A 1 93 ? 3.180 -12.301 -8.384 1.00 62.78 93 PHE A N 1
ATOM 715 C CA . PHE A 1 93 ? 3.354 -12.464 -6.949 1.00 62.78 93 PHE A CA 1
ATOM 716 C C . PHE A 1 93 ? 3.711 -11.113 -6.316 1.00 62.78 93 PHE A C 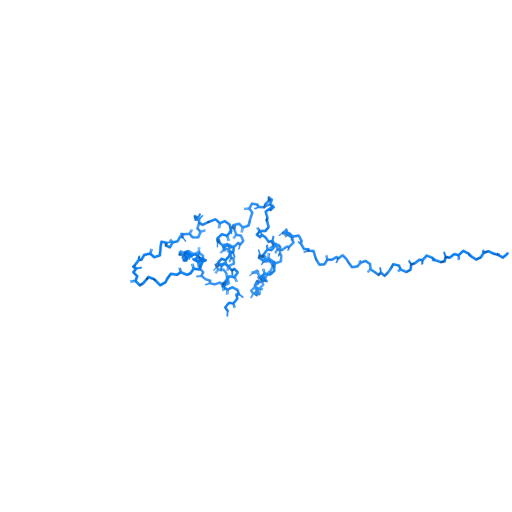1
ATOM 718 O O . PHE A 1 93 ? 4.639 -10.430 -6.758 1.00 62.78 93 PHE A O 1
ATOM 725 N N . VAL A 1 94 ? 3.048 -10.755 -5.210 1.00 65.75 94 VAL A N 1
ATOM 726 C CA . VAL A 1 94 ? 3.279 -9.509 -4.446 1.00 65.75 94 VAL A CA 1
ATOM 727 C C . VAL A 1 94 ? 4.771 -9.265 -4.148 1.00 65.75 94 VAL A C 1
ATOM 729 O O . VAL A 1 94 ? 5.228 -8.123 -3.982 1.00 65.75 94 VAL A O 1
ATOM 732 N N . ARG A 1 95 ? 5.586 -10.334 -4.070 1.00 63.66 95 ARG A N 1
ATOM 733 C CA . ARG A 1 95 ? 7.029 -10.172 -3.860 1.00 63.66 95 ARG A CA 1
ATOM 734 C C . ARG A 1 95 ? 7.797 -9.669 -5.087 1.00 63.66 95 ARG A C 1
ATOM 736 O O . ARG A 1 95 ? 8.773 -8.938 -4.891 1.00 63.66 95 ARG A O 1
ATOM 743 N N . GLN A 1 96 ? 7.343 -9.991 -6.291 1.00 68.38 96 GLN A N 1
ATOM 744 C CA . GLN A 1 96 ? 8.012 -9.706 -7.564 1.00 68.38 96 GLN A CA 1
ATOM 745 C C . GLN A 1 96 ? 7.550 -8.378 -8.194 1.00 68.38 96 GLN A C 1
ATOM 747 O O . GLN A 1 96 ? 8.390 -7.655 -8.716 1.00 68.38 96 GLN A O 1
ATOM 752 N N . CYS A 1 97 ? 6.306 -7.960 -7.940 1.00 73.81 97 CYS A N 1
ATOM 753 C CA . CYS A 1 97 ? 5.703 -6.717 -8.442 1.00 73.81 97 CYS A CA 1
ATOM 754 C C . CYS A 1 97 ? 6.516 -5.433 -8.150 1.00 73.81 97 CYS A C 1
ATOM 756 O O . CYS A 1 97 ? 7.141 -5.305 -7.087 1.00 73.81 97 CYS A O 1
ATOM 758 N N . SER A 1 98 ? 6.519 -4.465 -9.075 1.00 83.38 98 SER A N 1
ATOM 759 C CA . SER A 1 98 ? 7.172 -3.156 -8.892 1.00 83.38 98 SER A CA 1
ATOM 760 C C . SER A 1 98 ? 6.468 -2.306 -7.820 1.00 83.38 98 SER A C 1
ATOM 762 O O . SER A 1 98 ? 5.316 -2.552 -7.470 1.00 83.38 98 SER A O 1
ATOM 764 N N . ILE A 1 99 ? 7.153 -1.294 -7.268 1.00 85.75 99 ILE A N 1
ATOM 765 C CA . ILE A 1 99 ? 6.550 -0.392 -6.262 1.00 85.75 99 ILE A CA 1
ATOM 766 C C . ILE A 1 99 ? 5.352 0.358 -6.854 1.00 85.75 99 ILE A C 1
ATOM 768 O O . ILE A 1 99 ? 4.330 0.485 -6.191 1.00 85.75 99 ILE A O 1
ATOM 772 N N . GLU A 1 100 ? 5.473 0.827 -8.095 1.00 86.00 100 GLU A N 1
ATOM 773 C CA . GLU A 1 100 ? 4.426 1.585 -8.785 1.00 86.00 100 GLU A CA 1
ATOM 774 C C . GLU A 1 100 ? 3.182 0.725 -9.001 1.00 86.00 100 GLU A C 1
ATOM 776 O O . GLU A 1 100 ? 2.090 1.115 -8.596 1.00 86.00 100 GLU A O 1
ATOM 781 N N . ARG A 1 101 ? 3.352 -0.486 -9.548 1.00 82.50 101 ARG A N 1
ATOM 782 C CA . ARG A 1 101 ? 2.241 -1.406 -9.809 1.00 82.50 101 ARG A CA 1
ATOM 783 C C . ARG A 1 101 ? 1.568 -1.847 -8.509 1.00 82.50 101 ARG A C 1
ATOM 785 O O . ARG A 1 101 ? 0.345 -1.821 -8.415 1.00 82.50 101 ARG A O 1
ATOM 792 N N . LEU A 1 102 ? 2.351 -2.158 -7.476 1.00 85.75 102 LEU A N 1
ATOM 793 C CA . LEU A 1 102 ? 1.821 -2.491 -6.155 1.00 85.75 102 LEU A CA 1
ATOM 794 C C . LEU A 1 102 ? 1.050 -1.313 -5.535 1.00 85.75 102 LEU A C 1
ATOM 796 O O . LEU A 1 102 ? -0.019 -1.499 -4.961 1.00 85.75 102 LEU A O 1
ATOM 800 N N . GLY A 1 103 ? 1.573 -0.097 -5.687 1.00 88.50 103 GLY A N 1
ATOM 801 C CA . GLY A 1 103 ? 0.949 1.135 -5.219 1.00 88.50 103 GLY A CA 1
ATOM 802 C C . GLY A 1 103 ? -0.386 1.435 -5.883 1.00 88.50 103 GLY A C 1
ATOM 803 O O . GLY A 1 103 ? -1.368 1.720 -5.202 1.00 88.50 103 GLY A O 1
ATOM 804 N N . THR A 1 104 ? -0.444 1.342 -7.210 1.00 88.44 104 THR A N 1
ATOM 805 C CA . THR A 1 104 ? -1.682 1.554 -7.967 1.00 88.44 104 THR A CA 1
ATOM 806 C C . THR A 1 104 ? -2.741 0.514 -7.612 1.00 88.44 104 THR A C 1
ATOM 808 O O . THR A 1 104 ? -3.921 0.858 -7.539 1.00 88.44 104 THR A O 1
ATOM 811 N N . PHE A 1 105 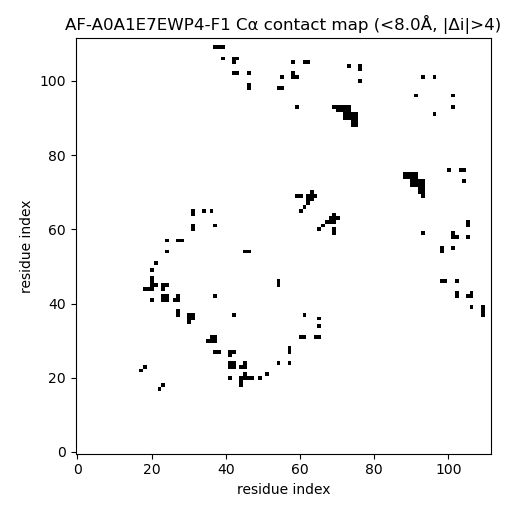? -2.341 -0.731 -7.331 1.00 86.44 105 PHE A N 1
ATOM 812 C CA . PHE A 1 105 ? -3.273 -1.772 -6.905 1.00 86.44 105 PHE A CA 1
ATOM 813 C C . PHE A 1 105 ? -3.883 -1.436 -5.543 1.00 86.44 105 PHE A C 1
ATOM 815 O O . PHE A 1 105 ? -5.103 -1.402 -5.416 1.00 86.44 105 PHE A O 1
ATOM 822 N N . VAL A 1 106 ? -3.047 -1.076 -4.561 1.00 88.81 106 VAL A N 1
ATOM 823 C CA . VAL A 1 106 ? -3.503 -0.620 -3.237 1.00 88.81 106 VAL A CA 1
ATOM 824 C C . VAL A 1 106 ? -4.462 0.567 -3.356 1.00 88.81 106 VAL A C 1
ATOM 826 O O . VAL A 1 106 ? -5.521 0.564 -2.743 1.00 88.81 106 VAL A O 1
ATOM 829 N N . ILE A 1 107 ? -4.137 1.568 -4.182 1.00 90.75 107 ILE A N 1
ATOM 830 C CA . ILE A 1 107 ? -5.023 2.723 -4.408 1.00 90.75 107 ILE A CA 1
ATOM 831 C C . ILE A 1 107 ? -6.363 2.304 -5.019 1.00 90.75 107 ILE A C 1
ATOM 833 O O . ILE A 1 107 ? -7.372 2.942 -4.737 1.00 90.75 107 ILE A O 1
ATOM 837 N N . SER A 1 108 ? -6.375 1.293 -5.888 1.00 87.81 108 SER A N 1
ATOM 838 C CA . SER A 1 108 ? -7.610 0.807 -6.510 1.00 87.81 108 SER A CA 1
ATOM 839 C C . SER A 1 108 ? -8.499 0.115 -5.479 1.00 87.81 108 SER A C 1
ATOM 841 O O . SER A 1 108 ? -9.677 0.440 -5.413 1.00 87.81 108 SER A O 1
ATOM 843 N N . LEU A 1 109 ? -7.917 -0.716 -4.608 1.00 86.12 109 LEU A N 1
ATOM 844 C CA . LEU A 1 109 ? -8.640 -1.365 -3.510 1.00 86.12 109 LEU A CA 1
ATOM 845 C C . LEU A 1 109 ? -9.193 -0.371 -2.481 1.00 86.12 109 LEU A C 1
ATOM 847 O O . LEU A 1 109 ? -10.294 -0.554 -1.992 1.00 86.12 109 LEU A O 1
ATOM 851 N N . LEU A 1 110 ? -8.458 0.701 -2.169 1.00 87.00 110 LEU A N 1
ATOM 852 C CA . LEU A 1 110 ? -8.922 1.741 -1.239 1.00 87.00 110 LEU A CA 1
ATOM 853 C C . LEU A 1 110 ? -10.064 2.612 -1.799 1.00 87.00 110 LEU A C 1
ATOM 855 O O . LEU A 1 110 ? -10.614 3.435 -1.069 1.00 87.00 110 LEU A O 1
ATOM 859 N N . LYS A 1 111 ? -10.357 2.520 -3.103 1.00 86.12 111 LYS A N 1
ATOM 860 C CA . LYS A 1 111 ? -11.449 3.255 -3.762 1.00 86.12 111 LYS A CA 1
ATOM 861 C C . LYS A 1 111 ? -12.738 2.443 -3.894 1.00 86.12 111 LYS A C 1
ATOM 863 O O . LYS A 1 111 ? -13.757 3.058 -4.210 1.00 86.12 111 LYS A O 1
ATOM 868 N N . GLU A 1 112 ? -12.664 1.120 -3.751 1.00 65.38 112 GLU A N 1
ATOM 869 C CA . GLU A 1 112 ? -13.832 0.231 -3.654 1.00 65.38 112 GLU A CA 1
ATOM 870 C C . GLU A 1 112 ? -14.524 0.394 -2.298 1.00 65.38 112 GLU A C 1
ATOM 872 O O . GLU A 1 112 ? -15.776 0.432 -2.301 1.00 65.38 112 GLU A O 1
#

Mean predicted aligned error: 12.68 Å

Secondary structure (DSSP, 8-state):
--PPPPPP------------HHHHHHHHHHHHHHTPPPPHHHHHHHTSS---TTHHHHHHHHHHHTTS-TTSEEPP---S------S----EETTTS-HHHHHHHHHHHTT-

Radius of gyration: 21.1 Å; Cα contacts (8 Å, |Δi|>4): 104; chains: 1; bounding box: 29×81×40 Å

Solvent-accessible surface area (backbone atoms only — not comparable to full-atom values): 7303 Å² total; per-residue (Å²): 142,82,86,80,86,78,84,77,85,75,67,86,86,69,76,71,79,70,81,45,38,68,52,20,48,53,52,44,52,54,20,61,76,72,72,44,82,69,56,62,67,34,55,54,36,49,66,47,100,61,101,61,90,58,51,58,57,52,55,45,46,47,36,26,76,77,66,72,40,71,87,47,62,40,75,68,86,76,87,74,89,74,96,67,99,69,88,79,80,72,55,41,44,68,87,76,52,52,63,66,61,50,48,54,49,53,50,53,62,74,70,108

pLDDT: mean 74.34, std 16.68, range [41.66, 92.88]

Sequence (112 aa):
MGTTPSPRNKGPFFPPKQLTPRDALLRIENSLDSGATVSIEDVKLILLPERMGNRKLILRRILQDEFNLGGKCVPPIISGGGNDDDDDYELEFVRQCSIERLGTFVISLLKE